Protein AF-A0A537TBW3-F1 (afdb_monomer_lite)

Secondary structure (DSSP, 8-state):
--THHHHHHHHHHTT--SS---EEEEE-TTSEEEEEETTEEEEEEE-TTS-EEEEETTEEEEEEE-SSSEEEEEETTEEEEEEE-SSSEEEEEETTEEEEEEE-TTSEEEEEETTEEEEEEE-TTSEEEE-

Foldseek 3Di:
DPQQLVVLVCLQQLPDDADDFKWKWAADPQQWIWGADRPWTRTWGAHPQNWIWDDTRRWTDTWGDPSQQWIWGATHPWTWIWGDNVQQWIWTATRHWTDTWGADPQQWIWDDTRNDTWTWHQDPRRIIMID

pLDDT: mean 81.16, std 12.44, range [33.78, 91.25]

Structure (mmCIF, N/CA/C/O backbone):
data_AF-A0A537TBW3-F1
#
_entry.id   AF-A0A537TBW3-F1
#
loop_
_atom_site.group_PDB
_atom_site.id
_atom_site.type_symbol
_atom_site.label_atom_id
_atom_site.label_alt_id
_atom_site.label_comp_id
_atom_site.label_asym_id
_atom_site.label_entity_id
_atom_site.label_seq_id
_atom_site.pdbx_PDB_ins_code
_atom_site.Cartn_x
_atom_site.Cartn_y
_atom_site.Cartn_z
_atom_site.occupancy
_atom_site.B_iso_or_equiv
_atom_site.auth_seq_id
_atom_site.auth_comp_id
_atom_site.auth_asym_id
_atom_site.auth_atom_id
_atom_site.pdbx_PDB_model_num
ATOM 1 N N . MET A 1 1 ? 16.164 1.617 -4.621 1.00 33.78 1 MET A N 1
ATOM 2 C CA . MET A 1 1 ? 15.513 1.598 -3.291 1.00 33.78 1 MET A CA 1
ATOM 3 C C . MET A 1 1 ? 14.181 2.339 -3.393 1.00 33.78 1 MET A C 1
ATOM 5 O O . MET A 1 1 ? 14.108 3.498 -3.012 1.00 33.78 1 MET A O 1
ATOM 9 N N . ALA A 1 2 ? 13.164 1.712 -3.994 1.00 40.00 2 ALA A N 1
ATOM 10 C CA . ALA A 1 2 ? 11.856 2.323 -4.274 1.00 40.00 2 ALA A CA 1
ATOM 11 C C . ALA A 1 2 ? 10.683 1.590 -3.581 1.00 40.00 2 ALA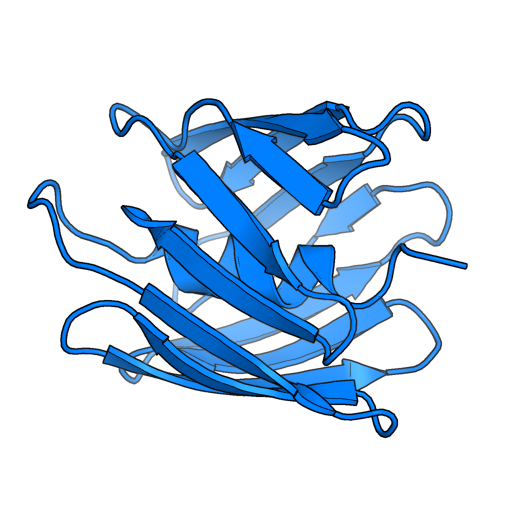 A C 1
ATOM 13 O O . ALA A 1 2 ? 9.535 1.983 -3.736 1.00 40.00 2 ALA A O 1
ATOM 14 N N . ASN A 1 3 ? 10.958 0.563 -2.767 1.00 49.44 3 ASN A N 1
ATOM 15 C CA . ASN A 1 3 ? 9.947 -0.437 -2.390 1.00 49.44 3 ASN A CA 1
ATOM 16 C C . ASN A 1 3 ? 9.177 -0.132 -1.093 1.00 49.44 3 ASN A C 1
ATOM 18 O O . ASN A 1 3 ? 8.243 -0.853 -0.763 1.00 49.44 3 ASN A O 1
ATOM 22 N N . PHE A 1 4 ? 9.517 0.937 -0.364 1.00 46.03 4 PHE A N 1
ATOM 23 C CA . PHE A 1 4 ? 8.868 1.258 0.920 1.00 46.03 4 PHE A CA 1
ATOM 24 C C . PHE A 1 4 ? 7.570 2.062 0.772 1.00 46.03 4 PHE A C 1
ATOM 26 O O . PHE A 1 4 ? 6.691 1.971 1.617 1.00 46.03 4 PHE A O 1
ATOM 33 N N . ILE A 1 5 ? 7.426 2.832 -0.309 1.00 49.94 5 ILE A N 1
ATOM 34 C CA . ILE A 1 5 ? 6.294 3.758 -0.496 1.00 49.94 5 ILE A CA 1
ATOM 35 C C . ILE A 1 5 ? 5.063 3.028 -1.074 1.00 49.94 5 ILE A C 1
ATOM 37 O O . ILE A 1 5 ? 3.923 3.420 -0.833 1.00 49.94 5 ILE A O 1
ATOM 41 N N . PHE A 1 6 ? 5.268 1.927 -1.806 1.00 58.06 6 PHE A N 1
ATOM 42 C CA . PHE A 1 6 ? 4.193 1.255 -2.544 1.00 58.06 6 PHE A CA 1
ATOM 43 C C . PHE A 1 6 ? 3.250 0.421 -1.675 1.00 58.06 6 PHE A C 1
ATOM 45 O O . PHE A 1 6 ? 2.059 0.366 -1.976 1.00 58.06 6 PHE A O 1
ATOM 52 N N . ALA A 1 7 ? 3.735 -0.201 -0.596 1.00 56.06 7 ALA A N 1
ATOM 53 C CA . ALA A 1 7 ? 2.895 -1.042 0.259 1.00 56.06 7 ALA A CA 1
ATOM 54 C C . ALA A 1 7 ? 1.791 -0.213 0.936 1.00 56.06 7 ALA A C 1
ATOM 56 O O . ALA A 1 7 ? 0.604 -0.478 0.737 1.00 56.06 7 ALA A O 1
ATOM 57 N N . SER A 1 8 ? 2.171 0.846 1.651 1.00 56.22 8 SER A N 1
ATOM 58 C CA . SER A 1 8 ? 1.265 1.781 2.334 1.00 56.22 8 SER A CA 1
ATOM 59 C C . SER A 1 8 ? 0.277 2.446 1.367 1.00 56.22 8 SER A C 1
ATOM 61 O O . SER A 1 8 ? -0.904 2.591 1.695 1.00 56.22 8 SER A O 1
ATOM 63 N N . LEU A 1 9 ? 0.720 2.764 0.147 1.00 62.09 9 LEU A N 1
ATOM 64 C CA . LEU A 1 9 ? -0.132 3.315 -0.904 1.00 62.09 9 LEU A CA 1
ATOM 65 C C . LEU A 1 9 ? -1.198 2.310 -1.379 1.00 62.09 9 LEU A C 1
ATOM 67 O O . LEU A 1 9 ? -2.390 2.617 -1.375 1.00 62.09 9 LEU A O 1
ATOM 71 N N . VAL A 1 10 ? -0.793 1.093 -1.760 1.00 62.75 10 VAL A N 1
ATOM 72 C CA . VAL A 1 10 ? -1.713 0.028 -2.210 1.00 62.75 10 VAL A CA 1
ATOM 73 C C . VAL A 1 10 ? -2.733 -0.307 -1.120 1.00 62.75 10 VAL A C 1
ATOM 75 O O . VAL A 1 10 ? -3.912 -0.520 -1.409 1.00 62.75 10 VAL A O 1
ATOM 78 N N . LEU A 1 11 ? -2.291 -0.302 0.136 1.00 58.81 11 LEU A N 1
ATOM 79 C CA . LEU A 1 11 ? -3.123 -0.494 1.316 1.00 58.81 11 LEU A CA 1
ATOM 80 C C . LEU A 1 11 ? -4.193 0.588 1.463 1.00 58.81 11 LEU A C 1
ATOM 82 O O . LEU A 1 11 ? -5.367 0.236 1.604 1.00 58.81 11 LEU A O 1
ATOM 86 N N . ALA A 1 12 ? -3.818 1.866 1.366 1.00 57.97 12 ALA A N 1
ATOM 87 C CA . ALA A 1 12 ? -4.764 2.976 1.427 1.00 57.97 12 ALA A CA 1
ATOM 88 C C . ALA A 1 12 ? -5.883 2.803 0.384 1.00 57.97 12 ALA A C 1
ATOM 90 O O . ALA A 1 12 ? -7.053 2.645 0.743 1.00 57.97 12 ALA A O 1
ATOM 91 N N . MET A 1 13 ? -5.487 2.641 -0.882 1.00 63.00 13 MET A N 1
ATOM 92 C CA . MET A 1 13 ? -6.382 2.580 -2.046 1.00 63.00 13 MET A CA 1
ATOM 93 C C . MET A 1 13 ? -7.274 1.327 -2.089 1.00 63.00 13 MET A C 1
ATOM 95 O O . MET A 1 13 ? -8.290 1.281 -2.789 1.00 63.00 13 MET A O 1
ATOM 99 N N .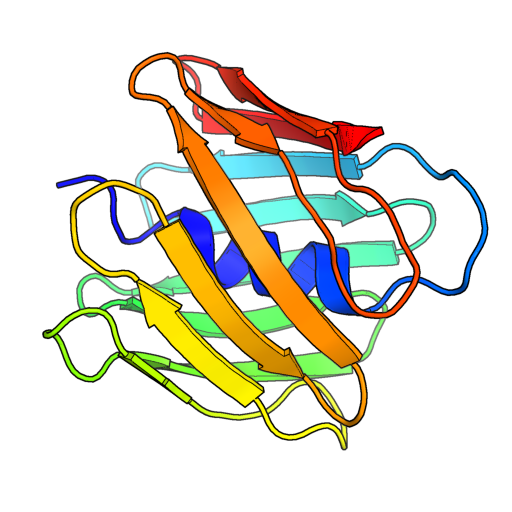 SER A 1 14 ? -6.915 0.275 -1.348 1.00 62.22 14 SER A N 1
ATOM 100 C CA . SER A 1 14 ? -7.653 -0.993 -1.323 1.00 62.22 14 SER A CA 1
ATOM 101 C C . SER A 1 14 ? -8.950 -0.964 -0.507 1.00 62.22 14 SER A C 1
ATOM 103 O O . SER A 1 14 ? -9.769 -1.890 -0.597 1.00 62.22 14 SER A O 1
ATOM 105 N N . THR A 1 15 ? -9.160 0.090 0.287 1.00 60.69 15 THR A N 1
ATOM 106 C CA . THR A 1 15 ? -10.308 0.213 1.201 1.00 60.69 15 THR A CA 1
ATOM 107 C C . THR A 1 15 ? -11.552 0.853 0.585 1.00 60.69 15 THR A C 1
ATOM 109 O O . THR A 1 15 ? -12.606 0.884 1.226 1.00 60.69 15 THR A O 1
ATOM 112 N N . LEU A 1 16 ? -11.475 1.323 -0.662 1.00 58.78 16 LEU A N 1
ATOM 113 C CA . LEU A 1 16 ? -12.529 2.118 -1.293 1.00 58.78 16 LEU A CA 1
ATOM 114 C C . LEU A 1 16 ? -13.783 1.300 -1.698 1.00 58.78 16 LEU A C 1
ATOM 116 O O . LEU A 1 16 ? -13.664 0.263 -2.360 1.00 58.78 16 LEU A O 1
ATOM 120 N N . PRO A 1 17 ? -15.010 1.795 -1.432 1.00 52.66 17 PRO A N 1
ATOM 121 C CA . PRO A 1 17 ? -16.226 1.393 -2.141 1.00 52.66 17 PRO A CA 1
ATOM 122 C C . PRO A 1 17 ? -16.268 2.049 -3.530 1.00 52.66 17 PRO A C 1
ATOM 124 O O . PRO A 1 17 ? -15.720 3.132 -3.695 1.00 52.66 17 PRO A O 1
ATOM 127 N N . LEU A 1 18 ? -16.910 1.392 -4.510 1.00 46.97 18 LEU A N 1
ATOM 128 C CA . LEU A 1 18 ? -16.867 1.572 -5.985 1.00 46.97 18 LEU A CA 1
ATOM 129 C C . LEU A 1 18 ? -16.874 2.992 -6.612 1.00 46.97 18 LEU A C 1
ATOM 131 O O . LEU A 1 18 ? -16.733 3.086 -7.827 1.00 46.97 18 LEU A O 1
ATOM 135 N N . TYR A 1 19 ? -17.015 4.076 -5.855 1.00 48.16 19 TYR A N 1
ATOM 136 C CA . TYR A 1 19 ? -17.142 5.428 -6.394 1.00 48.16 19 TYR A CA 1
ATOM 137 C C . TYR A 1 19 ? -15.784 6.140 -6.537 1.00 48.16 19 TYR A C 1
ATOM 139 O O . TYR A 1 19 ? -14.866 5.935 -5.737 1.00 48.16 19 TYR A O 1
ATOM 147 N N . ALA A 1 20 ? -15.670 6.916 -7.619 1.00 51.59 20 ALA A N 1
ATOM 148 C CA . ALA A 1 20 ? -14.496 7.654 -8.077 1.00 51.59 20 ALA A CA 1
ATOM 149 C C . ALA A 1 20 ? -14.168 8.810 -7.125 1.00 51.59 20 ALA A C 1
ATOM 151 O O . ALA A 1 20 ? -14.719 9.902 -7.248 1.00 51.59 20 ALA A O 1
ATOM 152 N N . GLN A 1 21 ? -13.320 8.552 -6.134 1.00 66.94 21 GLN A N 1
ATOM 153 C CA . GLN A 1 21 ? -12.822 9.581 -5.234 1.00 66.94 21 GLN A CA 1
ATOM 154 C C . GLN A 1 21 ? -11.318 9.716 -5.421 1.00 66.94 21 GLN A C 1
ATOM 156 O O . GLN A 1 21 ? -10.619 8.709 -5.518 1.00 66.94 21 GLN A O 1
ATOM 161 N N . THR A 1 22 ? -10.855 10.962 -5.472 1.00 77.31 22 THR A N 1
ATOM 162 C CA . THR A 1 22 ? -9.441 11.290 -5.606 1.00 77.31 22 THR A CA 1
ATOM 163 C C . THR A 1 22 ? -8.714 10.983 -4.299 1.00 77.31 22 THR A C 1
ATOM 165 O O . THR A 1 22 ? -9.209 11.306 -3.215 1.00 77.31 22 THR A O 1
ATOM 168 N N . SER A 1 23 ? -7.536 10.379 -4.394 1.00 83.00 23 SER A N 1
ATOM 169 C CA . SER A 1 23 ? -6.629 10.193 -3.256 1.00 83.00 23 SER A CA 1
ATOM 170 C C . SER A 1 23 ? -5.512 11.229 -3.334 1.00 83.00 23 SER A C 1
ATOM 172 O O . SER A 1 23 ? -5.031 11.521 -4.428 1.00 83.00 23 SER A O 1
ATOM 174 N N . ASN A 1 24 ? -5.086 11.768 -2.194 1.00 87.69 24 ASN A N 1
ATOM 175 C CA . ASN A 1 24 ? -3.921 12.637 -2.069 1.00 87.69 24 ASN A CA 1
ATOM 176 C C . ASN A 1 24 ? -3.127 12.214 -0.831 1.00 87.69 24 ASN A C 1
ATOM 178 O O . ASN A 1 24 ? -3.584 12.380 0.300 1.00 87.69 24 ASN A O 1
ATOM 182 N N . LEU A 1 25 ? -1.972 11.597 -1.063 1.00 87.25 25 LEU A N 1
ATOM 183 C CA . LEU A 1 25 ? -1.169 10.956 -0.029 1.00 87.25 25 LEU A CA 1
ATOM 184 C C . LEU A 1 25 ? 0.264 11.457 -0.118 1.00 87.25 25 LEU A C 1
ATOM 186 O O . LEU A 1 25 ? 0.846 11.477 -1.195 1.00 87.25 25 LEU A O 1
ATOM 190 N N . HIS A 1 26 ? 0.844 11.830 1.012 1.00 89.19 26 HIS A N 1
ATOM 191 C CA . HIS A 1 26 ? 2.226 12.269 1.106 1.00 89.19 26 HIS A CA 1
ATOM 192 C C . HIS A 1 26 ? 3.019 11.305 1.978 1.00 89.19 26 HIS A C 1
ATOM 194 O O . HIS A 1 26 ? 2.631 11.067 3.124 1.00 89.19 26 HIS A O 1
ATOM 200 N N . THR A 1 27 ? 4.129 10.790 1.444 1.00 86.69 27 THR A N 1
ATOM 201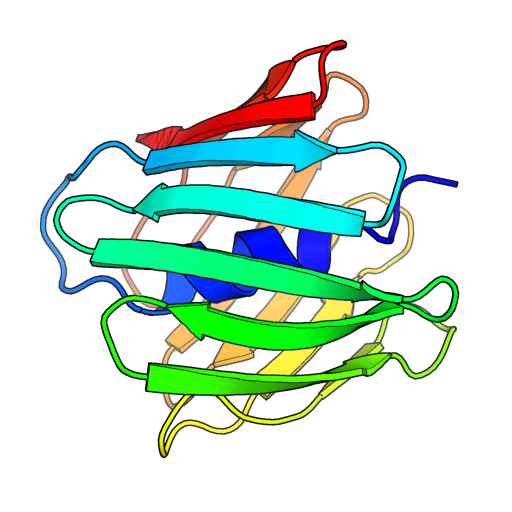 C CA . THR A 1 27 ? 5.057 9.933 2.188 1.00 86.69 27 THR A CA 1
ATOM 202 C C . THR A 1 27 ? 6.367 10.654 2.468 1.00 86.69 27 THR A C 1
ATOM 204 O O . THR A 1 27 ? 7.139 10.951 1.553 1.00 86.69 27 THR A O 1
ATOM 207 N N . ASP A 1 28 ? 6.662 10.882 3.741 1.00 87.56 28 ASP A N 1
ATOM 208 C CA . ASP A 1 28 ? 7.876 11.574 4.149 1.00 87.56 28 ASP A CA 1
ATOM 209 C C . ASP A 1 28 ? 9.133 10.665 4.106 1.00 87.56 28 ASP A C 1
ATOM 211 O O . ASP A 1 28 ? 9.049 9.444 3.913 1.00 87.56 28 ASP A O 1
ATOM 215 N N . PRO A 1 29 ? 10.349 11.232 4.248 1.00 84.75 29 PRO A N 1
ATOM 216 C CA . PRO A 1 29 ? 11.590 10.457 4.324 1.00 84.75 29 PRO A CA 1
ATOM 217 C C . PRO A 1 29 ? 11.702 9.493 5.503 1.00 84.75 29 PRO A C 1
ATOM 219 O O . PRO A 1 29 ? 12.472 8.538 5.413 1.00 84.75 29 PRO A O 1
ATOM 222 N N . SER A 1 30 ? 10.948 9.730 6.572 1.00 86.31 30 SER A N 1
ATOM 223 C CA . SER A 1 30 ? 10.936 8.898 7.773 1.00 86.31 30 SER A CA 1
ATOM 224 C C . SER A 1 30 ? 10.026 7.676 7.625 1.00 86.31 30 SER A C 1
ATOM 226 O O . SER A 1 30 ? 10.084 6.789 8.472 1.00 86.31 30 SER A O 1
ATOM 228 N N . GLY A 1 31 ? 9.226 7.606 6.555 1.00 86.62 31 GLY A N 1
ATOM 229 C CA . GLY A 1 31 ? 8.335 6.489 6.244 1.00 86.62 31 GLY A CA 1
ATOM 230 C C . GLY A 1 31 ? 6.879 6.716 6.651 1.00 86.62 31 GLY A C 1
ATOM 231 O O . GLY A 1 31 ? 6.072 5.792 6.531 1.00 86.62 31 GLY A O 1
ATOM 232 N N . TYR A 1 32 ? 6.511 7.914 7.113 1.00 89.62 32 TYR A N 1
ATOM 233 C CA . TYR A 1 32 ? 5.114 8.231 7.402 1.00 89.62 32 TYR A CA 1
ATOM 234 C C . TYR A 1 32 ? 4.376 8.603 6.127 1.00 89.62 32 TYR A C 1
ATOM 236 O O . TYR A 1 32 ? 4.801 9.492 5.397 1.00 89.62 32 TYR A O 1
ATOM 244 N N . THR A 1 33 ? 3.242 7.949 5.886 1.00 88.19 33 THR A N 1
ATOM 245 C CA . THR A 1 33 ? 2.304 8.295 4.820 1.00 88.19 33 THR A CA 1
ATOM 246 C C . THR A 1 33 ? 1.032 8.859 5.425 1.00 88.19 33 THR A C 1
ATOM 248 O O . THR A 1 33 ? 0.337 8.170 6.176 1.00 88.19 33 THR A O 1
ATOM 251 N N . THR A 1 34 ? 0.714 10.100 5.073 1.00 90.19 34 THR A N 1
ATOM 252 C CA . THR A 1 34 ? -0.467 10.819 5.560 1.00 90.19 34 THR A CA 1
ATOM 253 C C . THR A 1 34 ? -1.268 11.411 4.411 1.00 90.19 34 THR A C 1
ATOM 255 O O . THR A 1 34 ? -0.739 11.614 3.322 1.00 90.19 34 THR A O 1
ATOM 258 N N . GLY A 1 35 ? -2.549 11.684 4.641 1.00 88.75 35 GLY A N 1
ATOM 259 C CA . GLY A 1 35 ? -3.395 12.372 3.673 1.00 88.75 35 GLY A CA 1
ATOM 260 C C . GLY A 1 35 ? -4.806 11.818 3.654 1.00 88.75 35 GLY A C 1
ATOM 261 O O . GLY A 1 35 ? -5.320 11.354 4.678 1.00 88.75 35 GLY A O 1
ATOM 262 N N . THR A 1 36 ? -5.432 11.868 2.485 1.00 87.12 36 THR A N 1
ATOM 263 C CA . THR A 1 36 ? -6.799 11.395 2.292 1.00 87.12 36 THR A CA 1
ATOM 264 C C . THR A 1 36 ? -6.903 10.430 1.124 1.00 87.12 36 THR A C 1
ATOM 266 O O . THR A 1 36 ? -6.311 10.620 0.065 1.00 87.12 36 THR A O 1
ATOM 269 N N . ASP A 1 37 ? -7.695 9.383 1.316 1.00 81.62 37 ASP A N 1
ATOM 270 C CA . ASP A 1 37 ? -8.135 8.488 0.256 1.00 81.62 37 ASP A CA 1
ATOM 271 C C . ASP A 1 37 ? -9.657 8.599 0.117 1.00 81.62 37 ASP A C 1
ATOM 273 O O . ASP A 1 37 ? -10.431 8.024 0.896 1.00 81.62 37 ASP A O 1
ATOM 277 N N . GLY A 1 38 ? -10.090 9.455 -0.811 1.00 82.12 38 GLY A N 1
ATOM 278 C CA . GLY A 1 38 ? -11.456 9.953 -0.849 1.00 82.12 38 GLY A CA 1
ATOM 279 C C . GLY A 1 38 ? -11.850 10.641 0.458 1.00 82.12 38 GLY A C 1
ATOM 280 O O . GLY A 1 38 ? -11.211 11.603 0.872 1.00 82.12 38 GLY A O 1
ATOM 281 N N . ASN A 1 39 ? -12.886 10.136 1.135 1.00 82.06 39 ASN A N 1
ATOM 282 C CA . ASN A 1 39 ? -13.336 10.674 2.430 1.00 82.06 39 ASN A CA 1
ATOM 283 C C . ASN A 1 39 ? -12.638 10.041 3.651 1.00 82.06 39 ASN A C 1
ATOM 285 O O . ASN A 1 39 ? -13.047 10.284 4.787 1.00 82.06 39 ASN A O 1
ATOM 289 N N . ARG A 1 40 ? -11.637 9.176 3.447 1.00 84.06 40 ARG A N 1
ATOM 290 C CA . ARG A 1 40 ? -10.922 8.487 4.532 1.00 84.06 40 ARG A CA 1
ATOM 291 C C . ARG A 1 40 ? -9.616 9.191 4.834 1.00 84.06 40 ARG A C 1
ATOM 293 O O . ARG A 1 40 ? -8.864 9.507 3.920 1.00 84.06 40 ARG A O 1
ATOM 300 N N . THR A 1 41 ? -9.310 9.364 6.112 1.00 88.44 41 THR A N 1
ATOM 301 C CA . THR A 1 41 ? -7.975 9.775 6.544 1.00 88.44 41 THR A CA 1
ATOM 302 C C . THR A 1 41 ? -7.010 8.600 6.456 1.00 88.44 41 THR A C 1
ATOM 304 O O . THR A 1 41 ? -7.368 7.459 6.756 1.00 88.44 41 THR A O 1
ATOM 307 N N . VAL A 1 42 ? -5.782 8.886 6.046 1.00 88.44 42 VAL A N 1
ATOM 308 C CA . VAL A 1 42 ? -4.676 7.933 6.010 1.00 88.44 42 VAL A CA 1
ATOM 309 C C . VAL A 1 42 ? -3.595 8.435 6.947 1.00 88.44 42 VAL A C 1
ATOM 311 O O . VAL A 1 42 ? -3.199 9.597 6.879 1.00 88.44 42 VAL A O 1
ATOM 314 N N . ASN A 1 43 ? -3.133 7.555 7.826 1.00 91.06 43 ASN A N 1
ATOM 315 C CA . ASN A 1 43 ? -1.980 7.789 8.678 1.00 91.06 43 ASN A CA 1
ATOM 316 C C . ASN A 1 43 ? -1.283 6.456 8.940 1.00 91.06 43 ASN A C 1
ATOM 318 O O . ASN A 1 43 ? -1.724 5.666 9.774 1.00 91.06 43 ASN A O 1
ATOM 322 N N . THR A 1 44 ? -0.219 6.190 8.195 1.00 90.50 44 THR A N 1
ATOM 323 C CA . THR A 1 44 ? 0.538 4.942 8.289 1.00 90.50 44 THR A CA 1
ATOM 324 C C . THR A 1 44 ? 2.024 5.219 8.399 1.00 90.50 44 THR A C 1
ATOM 326 O O . THR A 1 44 ? 2.507 6.262 7.974 1.00 90.50 44 THR A O 1
ATOM 329 N N . TYR A 1 45 ? 2.745 4.268 8.967 1.00 90.62 45 TYR A N 1
ATOM 330 C CA . TYR A 1 45 ? 4.189 4.264 9.084 1.00 90.62 45 TYR A CA 1
ATOM 331 C C . TYR A 1 45 ? 4.724 2.997 8.429 1.00 90.62 45 TYR A C 1
ATOM 333 O O . TYR A 1 45 ? 4.263 1.900 8.751 1.00 90.62 45 TYR A O 1
ATOM 341 N N . THR A 1 46 ? 5.683 3.157 7.520 1.00 87.69 46 THR A N 1
ATOM 342 C CA . THR A 1 46 ? 6.426 2.052 6.913 1.00 87.69 46 THR A CA 1
ATOM 343 C C . THR A 1 46 ? 7.870 2.095 7.379 1.00 87.69 46 THR A C 1
ATOM 345 O O . THR A 1 46 ? 8.560 3.095 7.186 1.00 87.69 46 THR A O 1
ATOM 348 N N . ASP A 1 47 ? 8.330 1.012 7.998 1.00 88.06 47 ASP A N 1
ATOM 349 C CA . ASP A 1 47 ? 9.707 0.911 8.462 1.00 88.06 47 ASP A CA 1
ATOM 350 C C . ASP A 1 47 ? 10.690 0.614 7.314 1.00 88.06 47 ASP A C 1
ATOM 352 O O . ASP A 1 47 ? 10.322 0.331 6.171 1.00 88.06 47 ASP A O 1
ATOM 356 N N . ARG A 1 48 ? 11.987 0.637 7.639 1.00 84.62 48 ARG A N 1
ATOM 357 C CA . ARG A 1 48 ? 13.078 0.362 6.688 1.00 84.62 48 ARG A CA 1
ATOM 358 C C . ARG A 1 48 ? 13.120 -1.072 6.148 1.00 84.62 48 ARG A C 1
ATOM 360 O O . ARG A 1 48 ? 13.964 -1.367 5.308 1.00 84.62 48 ARG A O 1
ATOM 367 N N . TYR A 1 49 ? 12.302 -1.973 6.679 1.00 83.69 49 TYR A N 1
ATOM 368 C CA . TYR A 1 49 ? 12.189 -3.356 6.225 1.00 83.69 49 TYR A CA 1
ATOM 369 C C . TYR A 1 49 ? 10.947 -3.560 5.346 1.00 83.69 49 TYR A C 1
ATOM 371 O O . TYR A 1 49 ? 10.811 -4.608 4.724 1.00 83.69 49 TYR A O 1
ATOM 379 N N . GLY A 1 50 ? 10.081 -2.546 5.231 1.00 82.56 50 GLY A N 1
ATOM 380 C CA . GLY A 1 50 ? 8.844 -2.597 4.454 1.00 82.56 50 GLY A CA 1
ATOM 381 C C . GLY A 1 50 ? 7.632 -3.051 5.260 1.00 82.56 50 GLY A C 1
ATOM 382 O O . GLY A 1 50 ? 6.576 -3.295 4.678 1.00 82.56 50 GLY A O 1
ATOM 383 N N . ASN A 1 51 ? 7.744 -3.153 6.586 1.00 87.38 51 ASN A N 1
ATOM 384 C CA . ASN A 1 51 ? 6.587 -3.422 7.430 1.00 87.38 51 ASN A CA 1
ATOM 385 C C . ASN A 1 51 ? 5.781 -2.137 7.593 1.00 87.38 51 ASN A C 1
ATOM 387 O O . ASN A 1 51 ? 6.347 -1.084 7.880 1.00 87.38 51 ASN A O 1
ATOM 391 N N . THR A 1 52 ? 4.464 -2.218 7.422 1.00 88.06 52 THR A N 1
ATOM 392 C CA . THR A 1 52 ? 3.566 -1.059 7.484 1.00 88.06 52 THR A CA 1
ATOM 393 C C . THR A 1 52 ? 2.574 -1.219 8.622 1.00 88.06 52 THR A C 1
ATOM 395 O O . THR A 1 52 ? 1.950 -2.269 8.759 1.00 88.06 52 THR A O 1
ATOM 398 N N . THR A 1 53 ? 2.379 -0.167 9.412 1.00 91.25 53 THR A N 1
ATOM 399 C CA . THR A 1 53 ? 1.337 -0.102 10.446 1.00 91.25 53 THR A CA 1
ATOM 400 C C . THR A 1 53 ? 0.594 1.226 10.400 1.00 91.25 53 THR A C 1
ATOM 402 O O . THR A 1 53 ? 1.117 2.211 9.887 1.00 91.25 53 THR A O 1
ATOM 405 N N . GLY A 1 54 ? -0.624 1.279 10.934 1.00 91.19 54 GLY A N 1
ATOM 406 C CA . GLY A 1 54 ? -1.352 2.537 11.110 1.00 91.19 54 GLY A CA 1
ATOM 407 C C . GLY A 1 54 ? -2.827 2.416 10.780 1.00 91.19 54 GLY A C 1
ATOM 408 O O . GLY A 1 54 ? -3.421 1.369 10.995 1.00 91.19 54 GLY A O 1
ATOM 409 N N . TRP A 1 55 ? -3.424 3.493 10.282 1.00 89.75 55 TRP A N 1
ATOM 410 C CA . TRP A 1 55 ? -4.867 3.614 10.122 1.00 89.75 55 TRP A CA 1
ATOM 411 C C . TRP A 1 55 ? -5.237 4.164 8.749 1.00 89.75 55 TRP A C 1
ATOM 413 O O . TRP A 1 55 ? -4.659 5.147 8.280 1.00 89.75 55 TRP A O 1
ATOM 423 N N . VAL A 1 56 ? -6.249 3.557 8.131 1.00 85.81 56 VAL A N 1
ATOM 424 C CA . VAL A 1 56 ? -6.883 4.045 6.901 1.00 85.81 56 VAL A CA 1
ATOM 425 C C . VAL A 1 56 ? -8.390 4.017 7.099 1.00 85.81 56 VAL A C 1
ATOM 427 O O . VAL A 1 56 ? -8.993 2.955 7.232 1.00 85.81 56 VAL A O 1
ATOM 430 N N . GLY A 1 57 ? -9.016 5.193 7.140 1.00 84.62 57 GLY A N 1
ATOM 431 C CA . GLY A 1 57 ? -10.468 5.324 7.266 1.00 84.62 57 GLY A CA 1
ATOM 432 C C . GLY A 1 57 ? -11.062 4.633 8.492 1.00 84.62 57 GLY A C 1
ATOM 433 O O . GLY A 1 57 ? -12.160 4.095 8.398 1.00 84.62 57 GLY A O 1
ATOM 434 N N . GLY A 1 58 ? -10.325 4.618 9.606 1.00 85.69 58 GLY A N 1
ATOM 435 C CA . GLY A 1 58 ? -10.725 3.963 10.855 1.00 85.69 58 GLY A CA 1
ATOM 436 C C . GLY A 1 58 ? -10.381 2.473 10.948 1.00 85.69 58 GLY A C 1
ATOM 437 O O . GLY A 1 58 ? -10.542 1.894 12.016 1.00 85.69 58 GLY A O 1
ATOM 438 N N . GLU A 1 59 ? -9.867 1.857 9.883 1.00 88.38 59 GLU A N 1
ATOM 439 C CA . GLU A 1 59 ? -9.400 0.467 9.900 1.00 88.38 59 GLU A CA 1
ATOM 440 C C . GLU A 1 59 ? -7.903 0.421 10.211 1.00 88.38 59 GLU A C 1
ATOM 442 O O . GLU A 1 59 ? -7.107 1.117 9.570 1.00 88.38 59 GLU A O 1
ATOM 447 N N . TYR A 1 60 ? -7.514 -0.407 11.183 1.00 90.56 60 TYR A N 1
ATOM 448 C CA . TYR A 1 60 ? -6.105 -0.607 11.514 1.00 90.56 60 TYR A CA 1
ATOM 449 C C . TYR A 1 60 ? -5.420 -1.502 10.480 1.00 90.56 60 TYR A C 1
ATOM 451 O O . TYR A 1 60 ? -5.979 -2.501 10.024 1.00 90.56 60 TYR A O 1
ATOM 459 N N . ILE A 1 61 ? -4.186 -1.155 10.145 1.00 88.56 61 ILE A N 1
ATOM 460 C CA . ILE A 1 61 ? -3.323 -1.856 9.205 1.00 88.56 61 ILE A CA 1
ATOM 461 C C . ILE A 1 61 ? -2.126 -2.414 9.948 1.00 88.56 61 ILE A C 1
ATOM 463 O O . ILE A 1 61 ? -1.489 -1.709 10.731 1.00 88.56 61 ILE A O 1
ATOM 467 N N . SER A 1 62 ? -1.778 -3.650 9.610 1.00 90.75 62 SER A N 1
ATOM 468 C CA . SER A 1 62 ? -0.494 -4.240 9.954 1.00 90.75 62 SER A CA 1
ATOM 469 C C . SER A 1 62 ? -0.065 -5.202 8.858 1.00 90.75 62 SER A C 1
ATOM 471 O O . SER A 1 62 ? -0.736 -6.206 8.605 1.00 90.75 62 SER A O 1
ATOM 473 N N . THR A 1 63 ? 1.040 -4.898 8.187 1.00 89.25 63 THR A N 1
ATOM 474 C CA . THR A 1 63 ? 1.637 -5.768 7.176 1.00 89.25 63 THR A CA 1
ATOM 475 C C . THR A 1 63 ? 3.127 -5.911 7.380 1.00 89.25 63 THR A C 1
ATOM 477 O O . THR A 1 63 ? 3.799 -4.989 7.837 1.00 89.25 63 THR A O 1
ATOM 480 N N . TYR A 1 64 ? 3.644 -7.060 6.971 1.00 88.25 64 TYR A N 1
ATOM 481 C CA . TYR A 1 64 ? 5.060 -7.361 6.935 1.00 88.25 64 TYR A CA 1
ATOM 482 C C . TYR A 1 64 ? 5.513 -7.622 5.501 1.00 88.25 64 TYR A C 1
ATOM 484 O O . TYR A 1 64 ? 4.764 -8.180 4.692 1.00 88.25 64 TYR A O 1
ATOM 492 N N . SER A 1 65 ? 6.740 -7.209 5.204 1.00 85.69 65 SER A N 1
ATOM 493 C CA . SER A 1 65 ? 7.439 -7.529 3.959 1.00 85.69 65 SER A CA 1
ATOM 494 C C . SER A 1 65 ? 8.280 -8.787 4.159 1.00 85.69 65 SER A C 1
ATOM 496 O O . SER A 1 65 ? 8.852 -8.986 5.231 1.00 85.69 65 SER A O 1
ATOM 498 N N . ASP A 1 66 ? 8.376 -9.639 3.140 1.00 84.25 66 ASP A N 1
ATOM 499 C CA . ASP A 1 66 ? 9.284 -10.794 3.159 1.00 84.25 66 ASP A CA 1
ATOM 500 C C . ASP A 1 66 ? 10.699 -10.463 2.650 1.00 84.25 66 ASP A C 1
ATOM 502 O O . ASP A 1 66 ? 11.581 -11.318 2.684 1.00 84.25 66 ASP A O 1
ATOM 506 N N . GLY A 1 67 ? 10.929 -9.226 2.195 1.00 79.81 67 GLY A N 1
ATOM 507 C CA . GLY A 1 67 ? 12.208 -8.774 1.642 1.00 79.81 67 GLY A CA 1
ATOM 508 C C . GLY A 1 67 ? 12.472 -9.188 0.188 1.00 79.81 67 GLY A C 1
ATOM 509 O O . GLY A 1 67 ? 13.449 -8.722 -0.394 1.00 79.81 67 GLY A O 1
ATOM 510 N N . TYR A 1 68 ? 11.596 -9.989 -0.422 1.00 81.50 68 TYR A N 1
ATOM 511 C CA . TYR A 1 68 ? 11.701 -10.493 -1.799 1.00 81.50 68 TYR A CA 1
ATOM 512 C C . TYR A 1 68 ? 10.556 -10.003 -2.698 1.00 81.50 68 TYR A C 1
ATOM 514 O O . TYR A 1 68 ? 10.284 -10.589 -3.746 1.00 81.50 68 TYR A O 1
ATOM 522 N N . GLY A 1 69 ? 9.888 -8.922 -2.286 1.00 78.94 69 GLY A N 1
ATOM 523 C CA . GLY A 1 69 ? 8.763 -8.312 -2.998 1.00 78.94 69 GLY A CA 1
ATOM 524 C C . GLY A 1 69 ? 7.393 -8.768 -2.498 1.00 78.94 69 GLY A C 1
ATOM 525 O O . GLY A 1 69 ? 6.381 -8.191 -2.892 1.00 78.94 69 GLY A O 1
ATOM 526 N N . GLY A 1 70 ? 7.322 -9.761 -1.609 1.00 84.44 70 GLY A N 1
ATOM 527 C CA . GLY A 1 70 ? 6.081 -10.185 -0.980 1.00 84.44 70 GLY A CA 1
ATOM 528 C C . GLY A 1 70 ? 5.690 -9.297 0.200 1.00 84.44 70 GLY A C 1
ATOM 529 O O . GLY A 1 70 ? 6.519 -8.819 0.973 1.00 84.44 70 GLY A O 1
ATOM 530 N N . THR A 1 71 ? 4.390 -9.074 0.360 1.00 86.62 71 THR A N 1
ATOM 531 C CA . THR A 1 71 ? 3.809 -8.387 1.519 1.00 86.62 71 THR A CA 1
ATOM 532 C C . THR A 1 71 ? 2.573 -9.137 1.986 1.00 86.62 71 THR A C 1
ATOM 534 O O . THR A 1 71 ? 1.719 -9.513 1.181 1.00 86.62 71 THR A O 1
ATOM 537 N N . ALA A 1 72 ? 2.445 -9.346 3.291 1.00 89.19 72 ALA A N 1
ATOM 538 C CA . ALA A 1 72 ? 1.294 -10.013 3.881 1.00 89.19 72 ALA A CA 1
ATOM 539 C C . ALA A 1 72 ? 0.871 -9.352 5.194 1.00 89.19 72 ALA A C 1
ATOM 541 O O . ALA A 1 72 ? 1.647 -8.652 5.833 1.00 89.19 72 ALA A O 1
ATOM 542 N N . GLY A 1 73 ? -0.383 -9.551 5.591 1.00 90.38 73 GLY A N 1
ATOM 543 C CA . GLY A 1 73 ? -0.916 -8.988 6.830 1.00 90.38 73 GLY A CA 1
ATOM 544 C C . GLY A 1 73 ? -2.408 -8.719 6.750 1.00 90.38 73 GLY A C 1
ATOM 545 O O . GLY A 1 73 ? -3.143 -9.490 6.122 1.00 90.38 73 GLY A O 1
ATOM 546 N N . THR A 1 74 ? -2.860 -7.644 7.388 1.00 89.75 74 THR A N 1
ATOM 547 C CA . THR A 1 74 ? -4.277 -7.297 7.490 1.00 89.75 74 THR A CA 1
ATOM 548 C C . THR A 1 74 ? -4.547 -5.798 7.386 1.00 89.75 74 THR A C 1
ATOM 550 O O . THR A 1 74 ? -3.711 -4.955 7.708 1.00 89.75 74 THR A O 1
ATOM 553 N N . ILE A 1 75 ? -5.767 -5.486 6.949 1.00 86.06 75 ILE A N 1
ATOM 554 C CA . ILE A 1 75 ? -6.406 -4.174 7.060 1.00 86.06 75 ILE A CA 1
ATOM 555 C C . ILE A 1 75 ? -7.829 -4.374 7.571 1.00 86.06 75 ILE A C 1
ATOM 557 O O . ILE A 1 75 ? -8.660 -4.999 6.899 1.00 86.06 75 ILE A O 1
ATOM 561 N N . GLY A 1 76 ? -8.094 -3.925 8.795 1.00 87.69 76 GLY A N 1
ATOM 562 C CA . GLY A 1 76 ? -9.290 -4.332 9.520 1.00 87.69 76 GLY A CA 1
ATOM 563 C C . GLY A 1 76 ? -9.398 -5.856 9.576 1.00 87.69 76 GLY A C 1
ATOM 564 O O . GLY A 1 76 ? -8.445 -6.561 9.907 1.00 87.69 76 GLY A O 1
ATOM 565 N N . ASN A 1 77 ? -10.540 -6.375 9.123 1.00 87.56 77 ASN A N 1
ATOM 566 C CA . ASN A 1 77 ? -10.813 -7.816 9.038 1.00 87.56 77 ASN A CA 1
ATOM 567 C C . ASN A 1 77 ? -10.394 -8.467 7.703 1.00 87.56 77 ASN A C 1
ATOM 569 O O . ASN A 1 77 ? -10.731 -9.623 7.439 1.00 87.56 77 ASN A O 1
ATOM 573 N N . LYS A 1 78 ? -9.714 -7.739 6.809 1.00 87.81 78 LYS A N 1
ATOM 574 C CA . LYS A 1 78 ? -9.327 -8.240 5.482 1.00 87.81 78 LYS A CA 1
ATOM 575 C C . LYS A 1 78 ? -7.874 -8.693 5.494 1.00 87.81 78 LYS A C 1
ATOM 577 O O . LYS A 1 78 ? -6.983 -7.914 5.818 1.00 87.81 78 LYS A O 1
ATOM 582 N N . ARG A 1 79 ? -7.631 -9.933 5.063 1.00 90.44 79 ARG A N 1
ATOM 583 C CA . ARG A 1 79 ? -6.277 -10.454 4.833 1.00 90.44 79 ARG A CA 1
ATOM 584 C C . ARG A 1 79 ? -5.660 -9.848 3.576 1.00 90.44 79 ARG A C 1
ATOM 586 O O . ARG A 1 79 ? -6.357 -9.638 2.586 1.00 90.44 79 ARG A O 1
ATOM 593 N N . ILE A 1 80 ? -4.355 -9.630 3.619 1.00 88.19 80 ILE A N 1
ATOM 594 C CA . ILE A 1 80 ? -3.542 -9.060 2.550 1.00 88.19 80 ILE A CA 1
ATOM 595 C C . ILE A 1 80 ? -2.475 -10.067 2.159 1.00 88.19 80 ILE A C 1
ATOM 597 O O . ILE A 1 80 ? -1.835 -10.681 3.017 1.00 88.19 80 ILE A O 1
ATOM 601 N N . THR A 1 81 ? -2.289 -10.247 0.858 1.00 89.75 81 THR A N 1
ATOM 602 C CA . THR A 1 81 ? -1.148 -10.964 0.291 1.00 89.75 81 THR A CA 1
ATOM 603 C C . THR A 1 81 ? -0.860 -10.388 -1.085 1.00 89.75 81 THR A C 1
ATOM 605 O O . THR A 1 81 ? -1.670 -10.543 -1.998 1.00 89.75 81 THR A O 1
ATOM 608 N N . THR A 1 82 ? 0.268 -9.707 -1.235 1.00 86.50 82 THR A N 1
ATOM 609 C CA . THR A 1 82 ? 0.714 -9.101 -2.491 1.00 86.50 82 THR A CA 1
ATOM 610 C C . THR A 1 82 ? 2.155 -9.475 -2.794 1.00 86.50 82 THR A C 1
ATOM 612 O O . THR A 1 82 ? 2.888 -9.904 -1.910 1.00 86.50 82 THR A O 1
ATOM 615 N N . TYR A 1 83 ? 2.537 -9.319 -4.053 1.00 87.44 83 TYR A N 1
ATOM 616 C CA . TYR A 1 83 ? 3.864 -9.591 -4.573 1.00 87.44 83 TYR A CA 1
ATOM 617 C C . TYR A 1 83 ? 4.212 -8.565 -5.654 1.00 87.44 83 TYR A C 1
ATOM 619 O O . TYR A 1 83 ? 3.402 -8.346 -6.559 1.00 87.44 83 TYR A O 1
ATOM 627 N N . GLU A 1 84 ? 5.391 -7.961 -5.546 1.00 84.62 84 GLU A N 1
ATOM 628 C CA . GLU A 1 84 ? 6.028 -7.130 -6.566 1.00 84.62 84 GLU A CA 1
ATOM 629 C C . GLU A 1 84 ? 7.169 -7.908 -7.233 1.00 84.62 84 GLU A C 1
ATOM 631 O O . GLU A 1 84 ? 7.997 -8.503 -6.547 1.00 84.62 84 GLU A O 1
ATOM 636 N N . ASP A 1 85 ? 7.218 -7.918 -8.564 1.00 83.69 85 ASP A N 1
ATOM 637 C CA . ASP A 1 85 ? 8.177 -8.733 -9.325 1.00 83.69 85 ASP A CA 1
ATOM 638 C C . ASP A 1 85 ? 9.531 -8.055 -9.604 1.00 83.69 85 ASP A C 1
ATOM 640 O O . ASP A 1 85 ? 10.356 -8.608 -10.330 1.00 83.69 85 ASP A O 1
ATOM 644 N N . GLY A 1 86 ? 9.770 -6.862 -9.054 1.00 81.12 86 GLY A N 1
ATOM 645 C CA . GLY A 1 86 ? 10.983 -6.070 -9.285 1.00 81.12 86 GLY A CA 1
ATOM 646 C C . GLY A 1 86 ? 11.006 -5.322 -10.622 1.00 81.12 86 GLY A C 1
ATOM 647 O O . GLY A 1 86 ? 11.921 -4.534 -10.866 1.00 81.12 86 GLY A O 1
ATOM 648 N N . TYR A 1 87 ? 10.001 -5.526 -11.478 1.00 84.31 87 TYR A N 1
ATOM 649 C CA . TYR A 1 87 ? 9.795 -4.789 -12.727 1.00 84.31 87 TYR A CA 1
ATOM 650 C C . TYR A 1 87 ? 8.622 -3.807 -12.622 1.00 84.31 87 TYR A C 1
ATOM 652 O O . TYR A 1 87 ? 8.170 -3.275 -13.635 1.00 84.31 87 TYR A O 1
ATOM 660 N N . GLY A 1 88 ? 8.129 -3.569 -11.402 1.00 82.25 88 GLY A N 1
ATOM 661 C CA . GLY A 1 88 ? 7.005 -2.685 -11.121 1.00 82.25 88 GLY A CA 1
ATOM 662 C C . GLY A 1 88 ? 5.631 -3.349 -11.226 1.00 82.25 88 GLY A C 1
ATOM 663 O O . GLY A 1 88 ? 4.634 -2.667 -10.990 1.00 82.25 88 GLY A O 1
ATOM 664 N N . ASN A 1 89 ? 5.520 -4.649 -11.544 1.00 86.25 89 ASN A N 1
ATOM 665 C CA . ASN A 1 89 ? 4.219 -5.323 -11.513 1.00 86.25 89 ASN A CA 1
ATOM 666 C C . ASN A 1 89 ? 3.886 -5.761 -10.092 1.00 86.25 89 ASN A C 1
ATOM 668 O O . ASN A 1 89 ? 4.657 -6.476 -9.460 1.00 86.25 89 ASN A O 1
ATOM 672 N N . ILE A 1 90 ? 2.684 -5.420 -9.632 1.00 86.00 90 ILE A N 1
ATOM 673 C CA . ILE A 1 90 ? 2.175 -5.787 -8.313 1.00 86.00 90 ILE A CA 1
ATOM 674 C C . ILE A 1 90 ? 0.923 -6.639 -8.484 1.00 86.00 90 ILE A C 1
ATOM 676 O O . ILE A 1 90 ? -0.058 -6.239 -9.118 1.00 86.00 90 ILE A O 1
ATOM 680 N N . ARG A 1 91 ? 0.926 -7.827 -7.885 1.00 88.94 91 ARG A N 1
ATOM 681 C CA . ARG A 1 91 ? -0.191 -8.775 -7.934 1.00 88.94 91 ARG A CA 1
ATOM 682 C C . ARG A 1 91 ? -0.553 -9.239 -6.542 1.00 88.94 91 ARG A C 1
ATOM 684 O O . ARG A 1 91 ? 0.304 -9.329 -5.676 1.00 88.94 91 ARG A O 1
ATOM 691 N N . GLY A 1 92 ? -1.816 -9.574 -6.316 1.00 88.88 92 GLY A N 1
ATOM 692 C CA . GLY A 1 92 ? -2.206 -10.111 -5.019 1.00 88.88 92 GLY A CA 1
ATOM 693 C C . GLY A 1 92 ? -3.688 -10.065 -4.734 1.00 88.88 92 GLY A C 1
ATOM 694 O O . GLY A 1 92 ? -4.513 -10.013 -5.648 1.00 88.88 92 GLY A O 1
ATOM 695 N N . ILE A 1 93 ? -4.017 -10.113 -3.449 1.00 88.81 93 ILE A N 1
ATOM 696 C CA . ILE A 1 93 ? -5.378 -10.105 -2.931 1.00 88.81 93 ILE A CA 1
ATOM 697 C C . ILE A 1 93 ? -5.430 -9.273 -1.645 1.00 88.81 93 ILE A C 1
ATOM 699 O O . ILE A 1 93 ? -4.580 -9.419 -0.767 1.00 88.81 93 ILE A O 1
ATOM 703 N N . ILE A 1 94 ? -6.470 -8.446 -1.520 1.00 86.19 94 ILE A N 1
ATOM 704 C CA . ILE A 1 94 ? -6.885 -7.814 -0.263 1.00 86.19 94 ILE A CA 1
ATOM 705 C C . ILE A 1 94 ? -8.347 -8.170 0.006 1.00 86.19 94 ILE A C 1
ATOM 707 O O . ILE A 1 94 ? -9.259 -7.772 -0.723 1.00 86.19 94 ILE A O 1
ATOM 711 N N . GLY A 1 95 ? -8.586 -8.957 1.053 1.00 87.75 95 GLY A N 1
ATOM 712 C CA . GLY A 1 95 ? -9.882 -9.566 1.330 1.00 87.75 95 GLY A CA 1
ATOM 713 C C . GLY A 1 95 ? -10.331 -10.443 0.159 1.00 87.75 95 GLY A C 1
ATOM 714 O O . GLY A 1 95 ? -9.805 -11.530 -0.043 1.00 87.75 95 GLY A O 1
ATOM 715 N N . ARG A 1 96 ? -11.309 -9.961 -0.617 1.00 87.94 96 ARG A N 1
ATOM 716 C CA . ARG A 1 96 ? -11.817 -10.623 -1.837 1.00 87.94 96 ARG A CA 1
ATOM 717 C C . ARG A 1 96 ? -11.395 -9.920 -3.132 1.00 87.94 96 ARG A C 1
ATOM 719 O O . ARG A 1 96 ? -11.718 -10.390 -4.218 1.00 87.94 96 ARG A O 1
ATOM 726 N N . ASN A 1 97 ? -10.708 -8.784 -3.030 1.00 86.31 97 ASN A N 1
ATOM 727 C CA . ASN A 1 97 ? -10.329 -7.973 -4.177 1.00 86.31 97 ASN A CA 1
ATOM 728 C C . ASN A 1 97 ? -8.974 -8.426 -4.706 1.00 86.31 97 ASN A C 1
ATOM 730 O O . ASN A 1 97 ? -7.980 -8.366 -3.986 1.00 86.31 97 ASN A O 1
ATOM 734 N N . ARG A 1 98 ? -8.930 -8.839 -5.973 1.00 89.75 98 ARG A N 1
ATOM 735 C CA . ARG A 1 98 ? -7.677 -9.143 -6.666 1.00 89.75 98 ARG A CA 1
ATOM 736 C C . ARG A 1 98 ? -6.959 -7.856 -7.060 1.00 89.75 98 ARG A C 1
ATOM 738 O O . ARG A 1 98 ? -7.592 -6.929 -7.545 1.00 89.75 98 ARG A O 1
ATOM 745 N N . ILE A 1 99 ? -5.650 -7.822 -6.893 1.00 87.00 99 ILE A N 1
ATOM 746 C CA . ILE A 1 99 ? -4.784 -6.708 -7.268 1.00 87.00 99 ILE A CA 1
ATOM 747 C C . ILE A 1 99 ? -4.005 -7.101 -8.512 1.00 87.00 99 ILE A C 1
ATOM 749 O O . ILE A 1 99 ? -3.462 -8.207 -8.590 1.00 87.00 99 ILE A O 1
ATOM 753 N N . ASN A 1 100 ? -3.973 -6.187 -9.472 1.00 90.12 100 ASN A N 1
ATOM 754 C CA . ASN A 1 100 ? -3.127 -6.260 -10.649 1.00 90.12 100 ASN A CA 1
ATOM 755 C C . ASN A 1 100 ? -2.760 -4.836 -11.062 1.00 90.12 100 ASN A C 1
ATOM 757 O O . ASN A 1 100 ? -3.561 -4.167 -11.717 1.00 90.12 100 ASN A O 1
ATOM 761 N N . LEU A 1 101 ? -1.598 -4.371 -10.622 1.00 87.00 101 LEU A N 1
ATOM 762 C CA . LEU A 1 101 ? -1.089 -3.024 -10.848 1.00 87.00 101 LEU A CA 1
ATOM 763 C C . LEU A 1 101 ? 0.275 -3.087 -11.530 1.00 87.00 101 LEU A C 1
ATOM 765 O O . LEU A 1 101 ? 0.976 -4.094 -11.450 1.00 87.00 101 LEU A O 1
ATOM 769 N N . TYR A 1 102 ? 0.636 -1.990 -12.17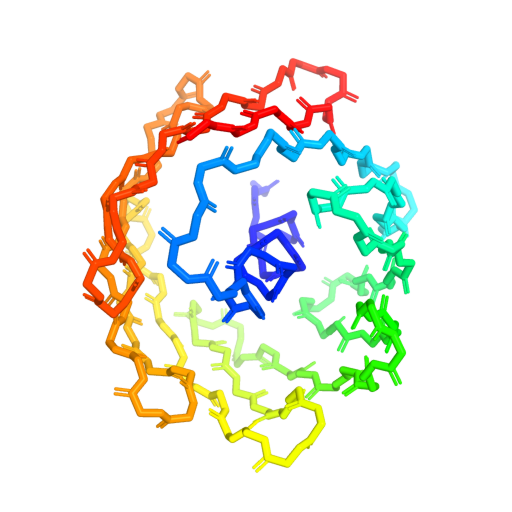3 1.00 88.56 102 TYR A N 1
ATOM 770 C CA . TYR A 1 102 ? 1.942 -1.754 -12.754 1.00 88.56 102 TYR A CA 1
ATOM 771 C C . TYR A 1 102 ? 2.365 -0.322 -12.451 1.00 88.56 102 TYR A C 1
ATOM 773 O O . TYR A 1 102 ? 1.600 0.605 -12.730 1.00 88.56 102 TYR A O 1
ATOM 781 N N . THR A 1 103 ? 3.570 -0.162 -11.913 1.00 84.81 103 THR A N 1
ATOM 782 C CA . THR A 1 103 ? 4.215 1.135 -11.735 1.00 84.81 103 THR A CA 1
ATOM 783 C C . THR A 1 103 ? 5.365 1.280 -12.717 1.00 84.81 103 THR A C 1
ATOM 785 O O . THR A 1 103 ? 6.283 0.461 -12.729 1.00 84.81 103 THR A O 1
ATOM 788 N N . ASP A 1 104 ? 5.338 2.344 -13.512 1.00 85.94 104 ASP A N 1
ATOM 789 C CA . ASP A 1 104 ? 6.447 2.684 -14.390 1.00 85.94 104 ASP A CA 1
ATOM 790 C C . ASP A 1 104 ? 7.567 3.463 -13.660 1.00 85.94 104 ASP A C 1
ATOM 792 O O . ASP A 1 104 ? 7.364 4.005 -12.566 1.00 85.94 104 ASP A O 1
ATOM 796 N N . PRO A 1 105 ? 8.771 3.569 -14.259 1.00 83.31 105 PRO A N 1
ATOM 797 C CA . PRO A 1 105 ? 9.886 4.313 -13.667 1.00 83.31 105 PRO A CA 1
ATOM 798 C C . PRO A 1 105 ? 9.646 5.821 -13.498 1.00 83.31 105 PRO A C 1
ATOM 800 O O . PRO A 1 105 ? 10.418 6.484 -12.809 1.00 83.31 105 PRO A O 1
ATOM 803 N N . SER A 1 106 ? 8.615 6.372 -14.142 1.00 83.75 106 SER A N 1
ATOM 804 C CA . SER A 1 106 ? 8.233 7.784 -14.040 1.00 83.75 106 SER A CA 1
ATOM 805 C C . SER A 1 106 ? 7.268 8.042 -12.875 1.00 83.75 106 SER A C 1
ATOM 807 O O . SER A 1 106 ? 6.878 9.189 -12.654 1.00 83.75 106 SER A O 1
ATOM 809 N N . GLY A 1 107 ? 6.914 7.002 -12.109 1.00 81.31 107 GLY A N 1
ATOM 810 C CA . GLY A 1 107 ? 6.060 7.092 -10.926 1.00 81.31 107 GLY A CA 1
ATOM 811 C C . GLY A 1 107 ? 4.568 6.995 -11.235 1.00 81.31 107 GLY A C 1
ATOM 812 O O . GLY A 1 107 ? 3.749 7.304 -10.369 1.00 81.31 107 GLY A O 1
ATOM 813 N N . ILE A 1 108 ? 4.186 6.575 -12.445 1.00 85.62 108 ILE A N 1
ATOM 814 C CA . ILE A 1 108 ? 2.783 6.345 -12.794 1.00 85.62 108 ILE A CA 1
ATOM 815 C C . ILE A 1 108 ? 2.412 4.913 -12.416 1.00 85.62 108 ILE A C 1
ATOM 817 O O . ILE A 1 108 ? 3.029 3.963 -12.888 1.00 85.62 108 ILE A O 1
ATOM 821 N N . THR A 1 109 ? 1.371 4.752 -11.596 1.00 85.81 109 THR A N 1
ATOM 822 C CA . THR A 1 109 ? 0.807 3.444 -11.233 1.00 85.81 109 THR A CA 1
ATOM 823 C C . THR A 1 109 ? -0.556 3.262 -11.883 1.00 85.81 109 THR A C 1
ATOM 825 O O . THR A 1 109 ? -1.478 4.036 -11.632 1.00 85.81 109 THR A O 1
ATOM 828 N N . THR A 1 110 ? -0.728 2.209 -12.677 1.00 88.06 110 THR A N 1
ATOM 829 C CA . THR A 1 110 ? -2.010 1.879 -13.312 1.00 88.06 110 THR A CA 1
ATOM 830 C C . THR A 1 110 ? -2.414 0.439 -13.059 1.00 88.06 110 THR A C 1
ATOM 832 O O . THR A 1 110 ? -1.583 -0.421 -12.789 1.00 88.06 110 THR A O 1
ATOM 835 N N . GLY A 1 111 ? -3.708 0.150 -13.161 1.00 88.25 111 GLY A N 1
ATOM 836 C CA . GLY A 1 111 ? -4.202 -1.223 -13.166 1.00 88.25 111 GLY A CA 1
ATOM 837 C C . GLY A 1 111 ? -5.533 -1.353 -12.455 1.00 88.25 111 GLY A C 1
ATOM 838 O O . GLY A 1 111 ? -6.421 -0.526 -12.654 1.00 88.25 111 GLY A O 1
ATOM 839 N N . THR A 1 112 ? -5.697 -2.414 -11.668 1.00 87.38 112 THR A N 1
ATOM 840 C CA . THR A 1 112 ? -6.958 -2.743 -11.008 1.00 87.38 112 THR A CA 1
ATOM 841 C C . THR A 1 112 ? -6.803 -3.244 -9.577 1.00 87.38 112 THR A C 1
ATOM 843 O O . THR A 1 112 ? -5.872 -3.983 -9.252 1.00 87.38 112 THR A O 1
ATOM 846 N N . ILE A 1 113 ? -7.783 -2.886 -8.745 1.00 84.38 113 ILE A N 1
ATOM 847 C CA . ILE A 1 113 ? -8.028 -3.475 -7.425 1.00 84.38 113 ILE A CA 1
ATOM 848 C C . ILE A 1 113 ? -9.495 -3.923 -7.380 1.00 84.38 113 ILE A C 1
ATOM 850 O O . ILE A 1 113 ? -10.426 -3.116 -7.413 1.00 84.38 113 ILE A O 1
ATOM 854 N N . GLY A 1 114 ? -9.724 -5.233 -7.340 1.00 85.75 114 GLY A N 1
ATOM 855 C CA . GLY A 1 114 ? -11.040 -5.835 -7.515 1.00 85.75 114 GLY A CA 1
ATOM 856 C C . GLY A 1 114 ? -11.608 -5.491 -8.892 1.00 85.75 114 GLY A C 1
ATOM 857 O O . GLY A 1 114 ? -11.067 -5.898 -9.914 1.00 85.75 114 GLY A O 1
ATOM 858 N N . ARG A 1 115 ? -12.709 -4.735 -8.914 1.00 83.94 115 ARG A N 1
ATOM 859 C CA . ARG A 1 115 ? -13.353 -4.251 -10.151 1.00 83.94 115 ARG A CA 1
ATOM 860 C C . ARG A 1 115 ? -13.014 -2.792 -10.475 1.00 83.94 115 ARG A C 1
ATOM 862 O O . ARG A 1 115 ? -13.549 -2.248 -11.435 1.00 83.94 115 ARG A O 1
ATOM 869 N N . ARG A 1 116 ? -12.185 -2.142 -9.656 1.00 78.81 116 ARG A N 1
ATOM 870 C CA . ARG A 1 116 ? -11.843 -0.723 -9.791 1.00 78.81 116 ARG A CA 1
ATOM 871 C C . ARG A 1 116 ? -10.606 -0.584 -10.652 1.00 78.81 116 ARG A C 1
ATOM 873 O O . ARG A 1 116 ? -9.636 -1.298 -10.412 1.00 78.81 116 ARG A O 1
ATOM 880 N N . ARG A 1 117 ? -10.628 0.351 -11.599 1.00 85.56 117 ARG A N 1
ATOM 881 C CA . ARG A 1 117 ? -9.416 0.808 -12.276 1.00 85.56 117 ARG A CA 1
ATOM 882 C C . ARG A 1 117 ? -8.719 1.837 -11.388 1.00 85.56 117 ARG A C 1
ATOM 884 O O . ARG A 1 117 ? -9.392 2.594 -10.699 1.00 85.56 117 ARG A O 1
ATOM 891 N N . LEU A 1 118 ? -7.396 1.815 -11.397 1.00 81.81 118 LEU A N 1
ATOM 892 C CA . LEU A 1 118 ? -6.545 2.741 -10.668 1.00 81.81 118 LEU A CA 1
ATOM 893 C C . LEU A 1 118 ? -5.673 3.496 -11.671 1.00 81.81 118 LEU A C 1
ATOM 895 O O . LEU A 1 118 ? -5.112 2.868 -12.579 1.00 81.81 118 LEU A O 1
ATOM 899 N N . ASN A 1 119 ? -5.556 4.809 -11.498 1.00 86.69 119 ASN A N 1
ATOM 90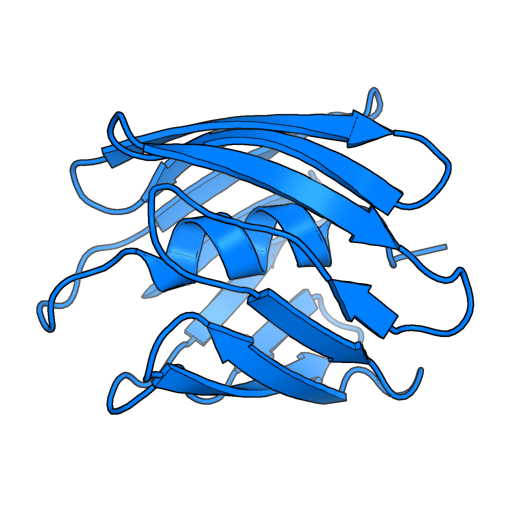0 C CA . ASN A 1 119 ? -4.557 5.621 -12.174 1.00 86.69 119 ASN A CA 1
ATOM 901 C C . ASN A 1 119 ? -3.971 6.638 -11.192 1.00 86.69 119 ASN A C 1
ATOM 903 O O . ASN A 1 119 ? -4.651 7.584 -10.794 1.00 86.69 119 ASN A O 1
ATOM 907 N N . CYS A 1 120 ? -2.718 6.431 -10.806 1.00 85.75 120 CYS A N 1
ATOM 908 C CA . CYS A 1 120 ? -2.014 7.267 -9.851 1.00 85.75 120 CYS A CA 1
ATOM 909 C C . CYS A 1 120 ? -0.725 7.819 -10.430 1.00 85.75 120 CYS A C 1
ATOM 911 O O . CYS A 1 120 ? -0.074 7.179 -11.252 1.00 85.75 120 CYS A O 1
ATOM 913 N N . TYR A 1 121 ? -0.325 8.968 -9.909 1.00 87.06 121 TYR A N 1
ATOM 914 C CA . TYR A 1 121 ? 0.969 9.570 -10.165 1.00 87.06 121 TYR A CA 1
ATOM 915 C C . TYR A 1 121 ? 1.624 9.960 -8.846 1.00 87.06 121 TYR A C 1
ATOM 917 O O . TYR A 1 121 ? 1.013 10.667 -8.041 1.00 87.06 121 TYR A O 1
ATOM 925 N N . THR A 1 122 ? 2.860 9.506 -8.648 1.00 85.06 122 THR A N 1
ATOM 926 C CA . THR A 1 122 ? 3.726 9.921 -7.546 1.00 85.06 122 THR A CA 1
ATOM 927 C C . THR A 1 122 ? 4.780 10.887 -8.067 1.00 85.06 122 THR A C 1
ATOM 929 O O . THR A 1 122 ? 5.572 10.548 -8.946 1.00 85.06 122 THR A O 1
ATOM 932 N N . ASP A 1 123 ? 4.806 12.093 -7.510 1.00 86.12 123 ASP A N 1
ATOM 933 C CA . ASP A 1 123 ? 5.791 13.100 -7.879 1.00 86.12 123 ASP A CA 1
ATOM 934 C C . ASP A 1 123 ? 7.149 12.889 -7.179 1.00 86.12 123 ASP A C 1
ATOM 936 O O . ASP A 1 123 ? 7.322 12.073 -6.268 1.00 86.12 123 ASP A O 1
ATOM 940 N N . ARG A 1 124 ? 8.146 13.684 -7.581 1.00 84.00 124 ARG A N 1
ATOM 941 C CA . ARG A 1 124 ? 9.492 13.675 -6.976 1.00 84.00 124 ARG A CA 1
ATOM 942 C C . ARG A 1 124 ? 9.518 14.068 -5.492 1.00 84.00 124 ARG A C 1
ATOM 944 O O . ARG A 1 124 ? 10.519 13.828 -4.821 1.00 84.00 124 ARG A O 1
ATOM 951 N N . PHE A 1 125 ? 8.455 14.698 -5.000 1.00 84.25 125 PHE A N 1
ATOM 952 C CA . PHE A 1 125 ? 8.278 15.089 -3.605 1.00 84.25 125 PHE A CA 1
ATOM 953 C C . PHE A 1 125 ? 7.504 14.031 -2.808 1.00 84.25 125 PHE A C 1
ATOM 955 O O . PHE A 1 125 ? 7.163 14.279 -1.653 1.00 84.25 125 PHE A O 1
ATOM 962 N N . ARG A 1 126 ? 7.279 12.843 -3.396 1.00 85.31 126 ARG A N 1
ATOM 963 C CA . ARG A 1 126 ? 6.590 11.694 -2.789 1.00 85.31 126 ARG A CA 1
ATOM 964 C C . ARG A 1 126 ? 5.130 11.975 -2.448 1.00 85.31 126 ARG A C 1
ATOM 966 O O . ARG A 1 126 ? 4.558 11.344 -1.559 1.00 85.31 126 ARG A O 1
ATOM 973 N N . THR A 1 127 ? 4.522 12.904 -3.176 1.00 85.50 127 THR A N 1
ATOM 974 C CA . THR A 1 127 ? 3.079 13.113 -3.151 1.00 85.50 127 THR A CA 1
ATOM 975 C C . THR A 1 127 ? 2.455 12.254 -4.234 1.00 85.50 127 THR A C 1
ATOM 977 O O . THR A 1 127 ? 2.806 12.362 -5.407 1.00 85.50 127 THR A O 1
ATOM 980 N N . THR A 1 128 ? 1.527 11.392 -3.840 1.00 84.75 128 THR A N 1
ATOM 981 C CA . THR A 1 128 ? 0.781 10.516 -4.732 1.00 84.75 128 THR A CA 1
ATOM 982 C C . THR A 1 128 ? -0.650 10.996 -4.865 1.00 84.75 128 THR A C 1
ATOM 984 O O . THR A 1 128 ? -1.357 11.153 -3.870 1.00 84.75 128 THR A O 1
ATOM 987 N N . THR A 1 129 ? -1.080 11.200 -6.107 1.00 86.25 129 THR A N 1
ATOM 988 C CA . THR A 1 129 ? -2.465 11.537 -6.441 1.00 86.25 129 THR A CA 1
ATOM 989 C C . THR A 1 129 ? -3.069 10.443 -7.304 1.00 86.25 129 THR A C 1
ATOM 991 O O . THR A 1 129 ? -2.428 10.002 -8.255 1.00 86.25 129 THR A O 1
ATOM 994 N N . CYS A 1 130 ? -4.293 10.021 -6.994 1.00 83.00 130 CYS A N 1
ATOM 995 C CA . CYS A 1 130 ? -4.986 8.935 -7.690 1.00 83.00 130 CYS A CA 1
ATOM 996 C C . CYS A 1 130 ? -6.390 9.341 -8.112 1.00 83.00 130 CYS A C 1
ATOM 998 O O . CYS A 1 130 ? -7.052 10.055 -7.363 1.00 83.00 130 CYS A O 1
ATOM 1000 N N . ASN A 1 131 ? -6.845 8.843 -9.265 1.00 78.38 131 ASN A N 1
ATOM 1001 C CA . ASN A 1 131 ? -8.219 8.982 -9.761 1.00 78.38 131 ASN A CA 1
ATOM 1002 C C . ASN A 1 131 ? -8.812 7.632 -10.186 1.00 78.38 131 ASN A C 1
A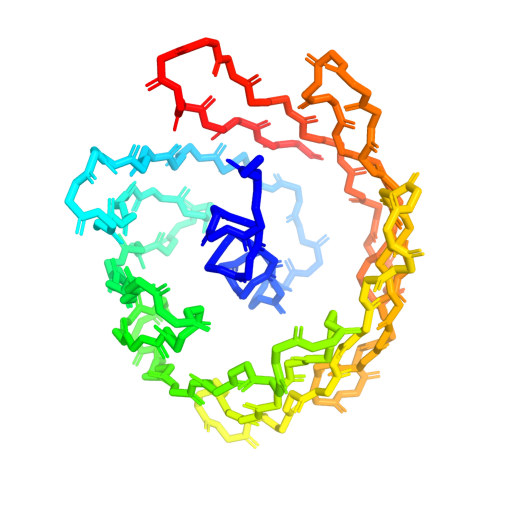TOM 1004 O O . ASN A 1 131 ? -8.039 6.756 -10.653 1.00 78.38 131 ASN A O 1
#

Sequence (131 aa):
MANFIFASLVLAMSTLPLYAQTSNLHTDPSGYTTGTDGNRTVNTYTDRYGNTTGWVGGEYISTYSDGYGGTAGTIGNKRITTYEDGYGNIRGIIGRNRINLYTDPSGITTGTIGRRRLNCYTDRFRTTTCN

Radius of gyration: 12.83 Å; chains: 1; bounding box: 33×26×26 Å